Protein AF-A0A2T3W3G3-F1 (afdb_monomer_lite)

InterPro domains:
  IPR028148 Immunity protein 74 [PF15603] (6-84)

Sequence (84 aa):
MAGVNIVQVTRSWISIRVGERSVRFGGEMLLPETGKLGFVIYRDRPSHWNPPDHGIPIAQTDTDAMVHAAQQTLARDGHVLQVE

Secondary structure (DSSP, 8-state):
-PPEEEEEE-SSEEEEEETTEEEEEEEEEE--TTS--EEEE-TTS-SBPSTTSTTSBPPHHHHHHHHHHHHHHHHHTT-EEEE-

pLDDT: mean 83.71, std 8.45, range [49.03, 91.62]

Organism: NCBI:txid2136176

Radius of gyration: 12.48 Å; chains: 1; bounding box: 31×20×37 Å

Structure (mmCIF, N/CA/C/O backbone):
data_AF-A0A2T3W3G3-F1
#
_entry.id   AF-A0A2T3W3G3-F1
#
loop_
_atom_site.group_PDB
_atom_site.id
_atom_site.type_symbol
_atom_site.label_atom_id
_atom_site.label_alt_id
_atom_site.label_comp_id
_atom_site.label_asym_id
_atom_site.label_entity_id
_atom_site.label_seq_id
_atom_site.pdbx_PDB_ins_code
_atom_site.Cartn_x
_atom_site.Cartn_y
_atom_site.Cartn_z
_atom_site.occupancy
_atom_site.B_iso_or_equiv
_atom_site.auth_seq_id
_atom_site.auth_comp_id
_atom_site.auth_asym_id
_atom_site.auth_atom_id
_atom_site.pdbx_PDB_model_num
ATOM 1 N N . MET A 1 1 ? 17.370 -7.231 1.574 1.00 49.03 1 MET A N 1
ATOM 2 C CA . MET A 1 1 ? 16.050 -6.802 1.064 1.00 49.03 1 MET A CA 1
ATOM 3 C C . MET A 1 1 ? 16.043 -5.287 1.045 1.00 49.03 1 MET A C 1
ATOM 5 O O . MET A 1 1 ? 16.499 -4.705 2.023 1.00 49.03 1 MET A O 1
ATOM 9 N N . ALA A 1 2 ? 15.635 -4.656 -0.060 1.00 57.94 2 ALA A N 1
ATOM 10 C CA . ALA A 1 2 ? 15.482 -3.202 -0.094 1.00 57.94 2 ALA A CA 1
ATOM 11 C C . ALA A 1 2 ? 14.491 -2.777 1.001 1.00 57.94 2 ALA A C 1
ATOM 13 O O . ALA A 1 2 ? 13.506 -3.477 1.238 1.00 57.94 2 ALA A O 1
ATOM 14 N N . GLY A 1 3 ? 14.777 -1.680 1.705 1.00 75.44 3 GLY A N 1
ATOM 15 C CA . GLY A 1 3 ? 13.896 -1.186 2.760 1.00 75.44 3 GLY A CA 1
ATOM 16 C C . GLY A 1 3 ? 12.524 -0.842 2.184 1.00 75.44 3 GLY A C 1
ATOM 17 O O . GLY A 1 3 ? 12.440 -0.086 1.213 1.00 75.44 3 GLY A O 1
ATOM 18 N N . VAL A 1 4 ? 11.473 -1.413 2.769 1.00 82.31 4 VAL A N 1
ATOM 19 C CA . VAL A 1 4 ? 10.084 -1.122 2.416 1.00 82.31 4 VAL A CA 1
ATOM 20 C C . VAL A 1 4 ? 9.509 -0.183 3.465 1.00 82.31 4 VAL A C 1
ATOM 22 O O . VAL A 1 4 ? 9.544 -0.502 4.650 1.00 82.31 4 VAL A O 1
ATOM 25 N N . ASN A 1 5 ? 8.985 0.964 3.037 1.00 85.56 5 ASN A N 1
ATOM 26 C CA . ASN A 1 5 ? 8.457 1.983 3.943 1.00 85.56 5 ASN A CA 1
ATOM 27 C C . ASN A 1 5 ? 7.106 2.511 3.460 1.00 85.56 5 ASN A C 1
ATOM 29 O O . ASN A 1 5 ? 6.946 2.827 2.279 1.00 85.56 5 ASN A O 1
ATOM 33 N N . ILE A 1 6 ? 6.156 2.679 4.381 1.00 87.06 6 ILE A N 1
ATOM 34 C CA . ILE A 1 6 ? 4.946 3.463 4.120 1.00 87.06 6 ILE A CA 1
ATOM 35 C C . ILE A 1 6 ? 5.349 4.940 4.100 1.00 87.06 6 ILE A C 1
ATOM 37 O O . ILE A 1 6 ? 5.892 5.454 5.073 1.00 87.06 6 ILE A O 1
ATOM 41 N N . VAL A 1 7 ? 5.101 5.618 2.983 1.00 89.12 7 VAL A N 1
ATOM 42 C CA . VAL A 1 7 ? 5.435 7.040 2.803 1.00 89.12 7 VAL A CA 1
ATOM 43 C C . VAL A 1 7 ? 4.249 7.925 3.156 1.00 89.12 7 VAL A C 1
ATOM 45 O O . VAL A 1 7 ? 4.419 9.004 3.713 1.00 89.12 7 VAL A O 1
ATOM 48 N N . GLN A 1 8 ? 3.041 7.484 2.802 1.00 88.12 8 GLN A N 1
ATOM 49 C CA . GLN A 1 8 ? 1.830 8.267 2.995 1.00 88.12 8 GLN A CA 1
ATOM 50 C C . GLN A 1 8 ? 0.607 7.356 3.054 1.00 88.12 8 GLN A C 1
ATOM 52 O O . GLN A 1 8 ? 0.488 6.418 2.268 1.00 88.12 8 GLN A O 1
ATOM 57 N N . VAL A 1 9 ? -0.318 7.678 3.953 1.00 85.31 9 VAL A N 1
ATOM 58 C CA . VAL A 1 9 ? -1.628 7.036 4.075 1.00 85.31 9 VAL A CA 1
ATOM 59 C C . VAL A 1 9 ? -2.688 8.115 3.906 1.00 85.31 9 VAL A C 1
ATOM 61 O O . VAL A 1 9 ? -2.603 9.184 4.510 1.00 85.31 9 VAL A O 1
ATOM 64 N N . THR A 1 10 ? -3.679 7.852 3.066 1.00 87.75 10 THR A N 1
ATOM 65 C CA . THR A 1 10 ? -4.865 8.700 2.901 1.00 87.75 10 THR A CA 1
ATOM 66 C C . THR A 1 10 ? -6.119 7.874 3.144 1.00 87.75 10 THR A C 1
ATOM 68 O O . THR A 1 10 ? -6.028 6.693 3.453 1.00 87.75 10 THR A O 1
ATOM 71 N N . ARG A 1 11 ? -7.306 8.468 2.979 1.00 87.06 11 ARG A N 1
ATOM 72 C CA . ARG A 1 11 ? -8.568 7.727 3.106 1.00 87.06 11 ARG A CA 1
ATOM 73 C C . ARG A 1 11 ? -8.788 6.679 2.010 1.00 87.06 11 ARG A C 1
ATOM 75 O O . ARG A 1 11 ? -9.552 5.754 2.246 1.00 87.06 11 ARG A O 1
ATOM 82 N N . SER A 1 12 ? -8.157 6.828 0.843 1.00 87.69 12 SER A N 1
ATOM 83 C CA . SER A 1 12 ? -8.444 6.005 -0.344 1.00 87.69 12 SER A CA 1
ATOM 84 C C . SER A 1 12 ? -7.224 5.318 -0.963 1.00 87.69 12 SER A C 1
ATOM 86 O O . SER A 1 12 ? -7.343 4.610 -1.963 1.00 87.69 12 SER A O 1
ATOM 88 N N . TRP A 1 13 ? -6.030 5.538 -0.413 1.00 89.94 13 TRP A N 1
ATOM 89 C CA . TRP A 1 13 ? -4.810 4.883 -0.879 1.00 89.94 13 TRP A CA 1
ATOM 90 C C . TRP A 1 13 ? -3.675 4.974 0.137 1.00 89.94 13 TRP A C 1
ATOM 92 O O . TRP A 1 13 ? -3.619 5.903 0.951 1.00 89.94 13 TRP A O 1
ATOM 102 N N . ILE A 1 14 ? -2.720 4.053 0.006 1.00 89.56 14 ILE A N 1
ATOM 103 C CA . ILE A 1 14 ? -1.416 4.098 0.673 1.00 89.56 14 ILE A CA 1
ATOM 104 C C . ILE A 1 14 ? -0.299 4.154 -0.365 1.00 89.56 14 ILE A C 1
ATOM 106 O O . ILE A 1 14 ? -0.370 3.504 -1.405 1.00 89.56 14 ILE A O 1
ATOM 110 N N . SER A 1 15 ? 0.735 4.945 -0.100 1.00 90.69 15 SER A N 1
ATOM 111 C CA . SER A 1 15 ? 1.953 4.971 -0.906 1.00 90.69 15 SER A CA 1
ATOM 112 C C . SER A 1 15 ? 3.058 4.237 -0.170 1.00 90.69 15 SER A C 1
ATOM 114 O O . SER A 1 15 ? 3.402 4.594 0.957 1.00 90.69 15 SER A O 1
ATOM 116 N N . ILE A 1 16 ? 3.650 3.255 -0.839 1.00 90.75 16 ILE A N 1
ATOM 117 C CA . ILE A 1 16 ? 4.753 2.444 -0.328 1.00 90.75 16 ILE A CA 1
ATOM 118 C C . I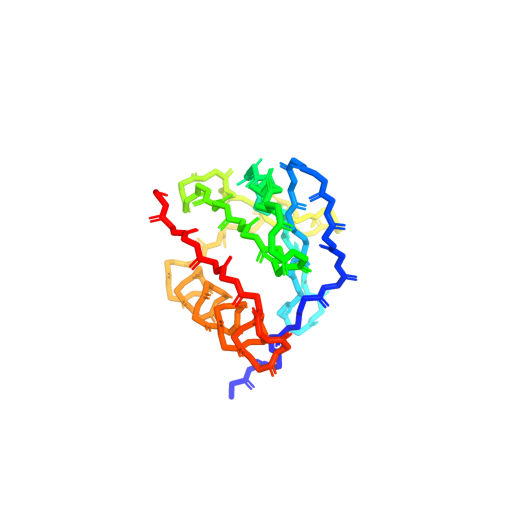LE A 1 16 ? 5.990 2.721 -1.179 1.00 90.75 16 ILE A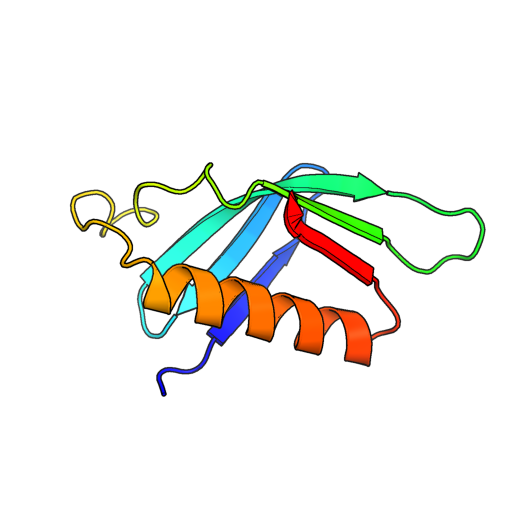 C 1
ATOM 120 O O . ILE A 1 16 ? 5.889 2.853 -2.397 1.00 90.75 16 ILE A O 1
ATOM 124 N N . ARG A 1 17 ? 7.155 2.840 -0.541 1.00 89.50 17 ARG A N 1
ATOM 125 C CA . ARG A 1 17 ? 8.462 2.973 -1.192 1.00 89.50 17 ARG A CA 1
ATOM 126 C C . ARG A 1 17 ? 9.277 1.699 -1.002 1.00 89.50 17 ARG A C 1
ATOM 128 O O . ARG A 1 17 ? 9.358 1.197 0.116 1.00 89.50 17 ARG A O 1
ATOM 135 N N . VAL A 1 18 ? 9.897 1.229 -2.083 1.00 86.81 18 VAL A N 1
ATOM 136 C CA . VAL A 1 18 ? 10.826 0.093 -2.126 1.00 86.81 18 VAL A CA 1
ATOM 137 C C . VAL A 1 18 ? 12.116 0.565 -2.786 1.00 86.81 18 VAL A C 1
ATOM 139 O O . VAL A 1 18 ? 12.158 0.800 -3.995 1.00 86.81 18 VAL A O 1
ATOM 142 N N . GLY A 1 19 ? 13.171 0.744 -1.988 1.00 86.50 19 GLY A N 1
ATOM 143 C CA . GLY A 1 19 ? 14.382 1.422 -2.465 1.00 86.50 19 GLY A CA 1
ATOM 144 C C . GLY A 1 19 ? 14.052 2.833 -2.965 1.00 86.50 19 GLY A C 1
ATOM 145 O O . GLY A 1 19 ? 13.455 3.619 -2.232 1.00 86.50 19 GLY A O 1
ATOM 146 N N . GLU A 1 20 ? 14.385 3.128 -4.221 1.00 86.94 20 GLU A N 1
ATOM 147 C CA . GLU A 1 20 ? 14.111 4.426 -4.860 1.00 86.94 20 GLU A CA 1
ATOM 148 C C . GLU A 1 20 ? 12.720 4.513 -5.513 1.00 86.94 20 GLU A C 1
ATOM 150 O O . GLU A 1 20 ? 12.261 5.598 -5.868 1.00 86.94 20 GLU A O 1
ATOM 155 N N . ARG A 1 21 ? 12.013 3.386 -5.656 1.00 90.25 21 ARG A N 1
ATOM 156 C CA . ARG A 1 21 ? 10.717 3.335 -6.346 1.00 90.25 21 ARG A CA 1
ATOM 157 C C . ARG A 1 21 ? 9.572 3.485 -5.366 1.00 90.25 21 ARG A C 1
ATOM 159 O O . ARG A 1 21 ? 9.674 3.094 -4.205 1.00 90.25 21 ARG A O 1
ATOM 166 N N . SER A 1 22 ? 8.447 4.012 -5.831 1.00 91.00 22 SER A N 1
ATOM 167 C CA . SER A 1 22 ? 7.226 4.067 -5.026 1.00 91.00 22 SER A CA 1
ATOM 168 C C . SER A 1 22 ? 6.019 3.591 -5.806 1.00 91.00 22 SER A C 1
ATOM 170 O O . SER A 1 22 ? 5.998 3.670 -7.029 1.00 91.00 22 SER A O 1
ATOM 172 N N . VAL A 1 23 ? 5.010 3.111 -5.096 1.00 91.62 23 VAL A N 1
ATOM 173 C CA . VAL A 1 23 ? 3.753 2.638 -5.665 1.00 91.62 23 VAL A CA 1
ATOM 174 C C . VAL A 1 23 ? 2.596 3.084 -4.785 1.00 91.62 23 VAL A C 1
ATOM 176 O O . VAL A 1 23 ? 2.743 3.188 -3.566 1.00 91.62 23 VAL A O 1
ATOM 179 N N . ARG A 1 24 ? 1.444 3.362 -5.398 1.00 91.00 24 ARG A N 1
ATOM 180 C CA . ARG A 1 24 ? 0.192 3.607 -4.679 1.00 91.00 24 ARG A CA 1
ATOM 181 C C . ARG A 1 24 ? -0.705 2.381 -4.750 1.00 91.00 24 ARG A C 1
ATOM 183 O O . ARG A 1 24 ? -1.103 1.971 -5.835 1.00 91.00 24 ARG A O 1
ATOM 190 N N . PHE A 1 25 ? -1.066 1.851 -3.591 1.00 89.06 25 PHE A N 1
ATOM 191 C CA . PHE A 1 25 ? -2.140 0.877 -3.458 1.00 89.06 25 PHE A CA 1
ATOM 192 C C . PHE A 1 25 ? -3.441 1.627 -3.210 1.00 89.06 25 PHE A C 1
ATOM 194 O O . PHE A 1 25 ? -3.543 2.390 -2.248 1.00 89.06 25 PHE A O 1
ATOM 201 N N . GLY A 1 26 ? -4.424 1.416 -4.083 1.00 88.38 26 GLY A N 1
ATOM 202 C CA . GLY A 1 26 ? -5.792 1.849 -3.821 1.00 88.38 26 GLY A CA 1
ATOM 203 C C . GLY A 1 26 ? -6.374 1.065 -2.649 1.00 88.38 26 GLY A C 1
ATOM 204 O O . GLY A 1 26 ? -6.054 -0.110 -2.465 1.00 88.38 26 GLY A O 1
ATOM 205 N N . GLY A 1 27 ? -7.222 1.715 -1.866 1.00 88.56 27 GLY A N 1
ATOM 206 C CA . GLY A 1 27 ? -7.790 1.109 -0.677 1.00 88.56 27 GLY A CA 1
ATOM 207 C C . GLY A 1 27 ? -8.877 1.952 -0.038 1.00 88.56 27 GLY A C 1
ATOM 208 O O . GLY A 1 27 ? -9.328 2.939 -0.616 1.00 88.56 27 GLY A O 1
ATOM 209 N N . GLU A 1 28 ? -9.280 1.571 1.163 1.00 88.50 28 GL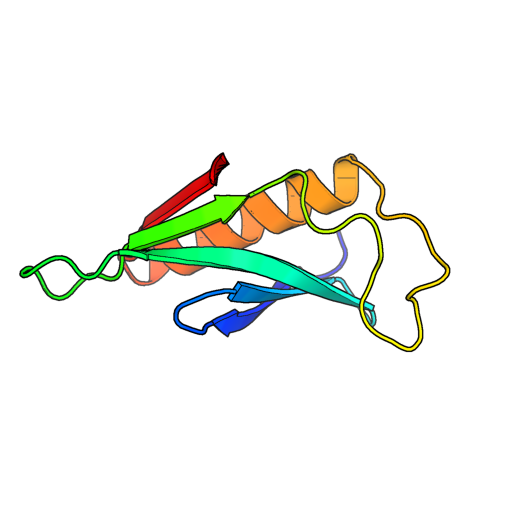U A N 1
ATOM 210 C CA . GLU A 1 28 ? -10.298 2.273 1.930 1.00 88.50 28 GLU A CA 1
ATOM 211 C C . GLU A 1 28 ? -9.947 2.284 3.417 1.00 88.50 28 GLU A C 1
ATOM 213 O O . GLU A 1 28 ? -9.606 1.262 4.015 1.00 88.50 28 GLU A O 1
ATOM 218 N N . MET A 1 29 ? -10.010 3.469 4.017 1.00 87.25 29 MET A N 1
ATOM 219 C CA . MET A 1 29 ? -9.817 3.649 5.448 1.00 87.25 29 MET A CA 1
ATOM 220 C C . MET A 1 29 ? -11.100 3.309 6.197 1.00 87.25 29 MET A C 1
ATOM 222 O O . MET A 1 29 ? -12.118 3.983 6.053 1.00 87.25 29 MET A O 1
ATOM 226 N N . LEU A 1 30 ? -11.011 2.309 7.063 1.00 84.62 30 LEU A N 1
ATOM 227 C CA . LEU A 1 30 ? -12.043 1.957 8.019 1.00 84.62 30 LEU A CA 1
ATOM 228 C C . LEU A 1 30 ? -11.811 2.789 9.286 1.00 84.62 30 LEU A C 1
ATOM 230 O O . LEU A 1 30 ? -10.755 2.712 9.919 1.00 84.62 30 LEU A O 1
ATOM 234 N N . LEU A 1 31 ? -12.792 3.613 9.646 1.00 72.62 31 LEU A N 1
ATOM 235 C CA . LEU A 1 31 ? -12.791 4.408 10.873 1.00 72.62 31 LEU A CA 1
ATOM 236 C C . LEU A 1 31 ? -13.586 3.661 11.953 1.00 72.62 31 LEU A C 1
ATOM 238 O O . LEU A 1 31 ? -14.810 3.784 11.971 1.00 72.62 31 LEU A O 1
ATOM 242 N N . PRO A 1 32 ? -12.959 2.888 12.853 1.00 64.94 32 PRO A N 1
ATOM 243 C CA . PRO A 1 32 ? -13.679 2.347 13.994 1.00 64.94 32 PRO A CA 1
ATOM 244 C C . PRO A 1 32 ? -13.757 3.379 15.125 1.00 64.94 32 PRO A C 1
ATOM 246 O O . PRO A 1 32 ? -12.819 4.140 15.376 1.00 64.94 32 PRO A O 1
ATOM 249 N N . GLU A 1 33 ? -14.866 3.344 15.864 1.00 59.06 33 GLU A N 1
ATOM 250 C CA . GLU A 1 33 ? -15.155 4.199 17.031 1.00 59.06 33 GLU A CA 1
ATOM 251 C C . GLU A 1 33 ? -14.104 4.085 18.157 1.00 59.06 33 GLU A C 1
ATOM 253 O O . GLU A 1 33 ? -14.047 4.914 19.059 1.00 59.06 33 GLU A O 1
ATOM 258 N N . THR A 1 34 ? -13.232 3.074 18.091 1.00 65.06 34 THR A N 1
ATOM 259 C CA . THR A 1 34 ? -12.201 2.744 19.084 1.00 65.06 34 THR A CA 1
ATOM 260 C C . THR A 1 34 ? -10.897 3.538 18.935 1.00 65.06 34 THR A C 1
ATOM 262 O O . THR A 1 34 ? -9.981 3.356 19.737 1.00 65.06 34 THR A O 1
ATOM 265 N N . GLY A 1 35 ? -10.777 4.397 17.913 1.00 66.25 35 GLY A N 1
ATOM 266 C CA . GLY A 1 35 ? -9.600 5.247 17.675 1.00 66.25 35 GLY A CA 1
ATOM 267 C C . GLY A 1 35 ? -8.414 4.558 16.980 1.00 66.25 35 GLY A C 1
ATOM 268 O O . GLY A 1 35 ? -7.412 5.212 16.695 1.00 66.25 35 GLY A O 1
ATOM 269 N N . LYS A 1 36 ? -8.510 3.259 16.665 1.00 69.44 36 LYS A N 1
ATOM 270 C CA . LYS A 1 36 ? -7.477 2.496 15.940 1.00 69.44 36 LYS A CA 1
ATOM 271 C C . LYS A 1 36 ? -7.836 2.351 14.464 1.00 69.44 36 LYS A C 1
ATOM 273 O O . LYS A 1 36 ? -8.728 1.590 14.139 1.00 69.44 36 LYS A O 1
ATOM 278 N N . LEU A 1 37 ? -7.129 3.029 13.564 1.00 77.56 37 LEU A N 1
ATOM 279 C CA . LEU A 1 37 ? -7.403 2.966 12.121 1.00 77.56 37 LEU A CA 1
ATOM 280 C C . LEU A 1 37 ? -7.345 1.532 11.563 1.00 77.56 37 LEU A C 1
ATOM 282 O O . LEU A 1 37 ? -6.365 0.812 11.773 1.00 77.56 37 LEU A O 1
ATOM 286 N N . GLY A 1 38 ? -8.390 1.145 10.831 1.00 81.94 38 GLY A N 1
ATOM 287 C CA . GLY A 1 38 ? -8.371 0.005 9.922 1.00 81.94 38 GLY A CA 1
ATOM 288 C C . GLY A 1 38 ? -8.175 0.494 8.488 1.00 81.94 38 GLY A C 1
ATOM 289 O O . GLY A 1 38 ? -8.567 1.608 8.143 1.00 81.94 38 GLY A O 1
ATOM 290 N N . PHE A 1 39 ? -7.557 -0.311 7.639 1.00 86.44 39 PHE A N 1
ATOM 291 C CA . PHE A 1 39 ? -7.375 0.010 6.229 1.00 86.44 39 PHE A CA 1
ATOM 292 C C . PHE A 1 39 ? -7.486 -1.261 5.391 1.00 86.44 39 PHE A C 1
ATOM 294 O O . PHE A 1 39 ? -6.973 -2.301 5.795 1.00 86.44 39 PHE A O 1
ATOM 301 N N . VAL A 1 40 ? -8.134 -1.183 4.236 1.00 88.00 40 VAL A N 1
ATOM 302 C CA . VAL A 1 40 ? -8.205 -2.264 3.243 1.00 88.00 40 VAL A CA 1
ATOM 303 C C . VAL A 1 40 ? -7.411 -1.824 2.020 1.00 88.00 40 VAL A C 1
ATOM 305 O O . VAL A 1 40 ? -7.607 -0.703 1.562 1.00 88.00 40 VAL A O 1
ATOM 308 N N . ILE A 1 41 ? -6.519 -2.661 1.488 1.00 87.75 41 ILE A N 1
ATOM 309 C CA . ILE A 1 41 ? -5.882 -2.444 0.177 1.00 87.75 41 ILE A CA 1
ATOM 310 C C . ILE A 1 41 ? -6.286 -3.516 -0.820 1.00 87.75 41 ILE A C 1
ATOM 312 O O . ILE A 1 41 ? -6.380 -4.685 -0.462 1.00 87.75 41 ILE A O 1
ATOM 316 N N . TYR A 1 42 ? -6.416 -3.113 -2.081 1.00 83.69 42 TYR A N 1
ATOM 317 C CA . TYR A 1 42 ? -6.655 -4.020 -3.201 1.00 83.69 42 TYR A CA 1
ATOM 318 C C . TYR A 1 42 ? -5.317 -4.416 -3.833 1.00 83.69 42 TYR A C 1
ATOM 320 O O . TYR A 1 42 ? -4.611 -3.568 -4.399 1.00 83.69 42 TYR A O 1
ATOM 328 N N . ARG A 1 43 ? -4.927 -5.688 -3.701 1.00 77.88 43 ARG A N 1
ATOM 329 C CA . ARG A 1 43 ? -3.600 -6.194 -4.108 1.00 77.88 43 ARG A CA 1
ATOM 330 C C . ARG A 1 43 ? -3.381 -6.148 -5.619 1.00 77.88 43 ARG A C 1
ATOM 332 O O . ARG A 1 43 ? -2.240 -6.060 -6.066 1.00 77.88 43 ARG A O 1
ATOM 339 N N . ASP A 1 44 ? -4.459 -6.199 -6.389 1.00 73.19 44 ASP A N 1
ATOM 340 C CA . ASP A 1 44 ? -4.473 -6.241 -7.850 1.00 73.19 44 ASP A CA 1
ATOM 341 C C . ASP A 1 44 ? -4.337 -4.859 -8.518 1.00 73.19 44 ASP A C 1
ATOM 343 O O . ASP A 1 44 ? -4.117 -4.778 -9.728 1.00 73.19 44 ASP A O 1
ATOM 347 N N . ARG A 1 45 ? -4.448 -3.758 -7.760 1.00 68.44 45 ARG A N 1
ATOM 348 C CA . ARG A 1 45 ? -4.576 -2.416 -8.354 1.00 68.44 45 ARG A CA 1
ATOM 349 C C . ARG A 1 45 ? -3.290 -1.696 -8.751 1.00 68.44 45 ARG A C 1
ATOM 351 O O . ARG A 1 45 ? -3.378 -0.897 -9.686 1.00 68.44 45 ARG A O 1
ATOM 358 N N . PRO A 1 46 ? -2.104 -1.917 -8.163 1.00 68.75 46 PRO A N 1
ATOM 359 C CA . PRO A 1 46 ? -0.903 -1.383 -8.780 1.00 68.75 46 PRO A CA 1
ATOM 360 C C . PRO A 1 46 ? -0.287 -2.395 -9.747 1.00 68.75 46 PRO A C 1
ATOM 362 O O . PRO A 1 46 ? 0.392 -3.332 -9.342 1.00 68.75 46 PRO A O 1
ATOM 365 N N . SER A 1 47 ? -0.471 -2.158 -11.046 1.00 69.00 47 SER A N 1
ATOM 366 C CA . SER A 1 47 ? 0.273 -2.860 -12.104 1.00 69.00 47 SER A CA 1
ATOM 367 C C . SER A 1 47 ? 1.629 -2.210 -12.416 1.00 69.00 47 SER A C 1
ATOM 369 O O . SER A 1 47 ? 2.511 -2.862 -12.973 1.00 69.00 47 SER A O 1
ATOM 371 N N . HIS A 1 48 ? 1.811 -0.939 -12.037 1.00 79.50 48 HIS A N 1
ATOM 372 C CA . HIS A 1 48 ? 2.984 -0.129 -12.368 1.00 79.50 48 HIS A CA 1
ATOM 373 C C . HIS A 1 48 ? 3.427 0.732 -11.180 1.00 79.50 48 HIS A C 1
ATOM 375 O O . HIS A 1 48 ? 2.612 1.128 -10.340 1.00 79.50 48 HIS A O 1
ATOM 381 N N . TRP A 1 49 ? 4.722 1.050 -11.127 1.00 90.00 49 TRP A N 1
ATOM 382 C CA . TRP A 1 49 ? 5.271 2.012 -10.170 1.00 90.00 49 TRP A CA 1
ATOM 383 C C . TRP A 1 49 ? 4.774 3.437 -10.464 1.00 90.00 49 TRP A C 1
ATOM 385 O O . TRP A 1 49 ? 4.330 3.764 -11.565 1.00 90.00 49 TRP A O 1
ATOM 395 N N . ASN A 1 50 ? 4.874 4.322 -9.478 1.00 88.94 50 ASN A N 1
ATOM 396 C CA . ASN A 1 50 ? 4.684 5.752 -9.692 1.00 88.94 50 ASN A CA 1
ATOM 397 C C . ASN A 1 50 ? 5.789 6.307 -10.619 1.00 88.94 50 ASN A C 1
ATOM 399 O O . ASN A 1 50 ? 6.877 5.731 -10.694 1.00 88.94 50 ASN A O 1
ATOM 403 N N . PRO A 1 51 ? 5.564 7.457 -11.285 1.00 89.25 51 PRO A N 1
ATOM 404 C CA . PRO A 1 51 ? 6.618 8.155 -12.014 1.00 89.25 51 PRO A CA 1
ATOM 405 C C . PRO A 1 51 ? 7.872 8.389 -11.146 1.00 89.25 51 PRO A C 1
ATOM 407 O O . PRO A 1 51 ? 7.726 8.724 -9.966 1.00 89.25 51 PRO A O 1
ATOM 410 N N . PRO A 1 52 ? 9.086 8.250 -11.713 1.00 90.94 52 PRO A N 1
ATOM 411 C CA . PRO A 1 52 ? 9.383 8.046 -13.137 1.00 90.94 52 PRO A CA 1
ATOM 412 C C . PRO A 1 52 ? 9.262 6.587 -13.623 1.00 90.94 52 PRO A C 1
ATOM 414 O O . PRO A 1 52 ? 9.153 6.363 -14.825 1.00 90.94 52 PRO A O 1
ATOM 417 N N . ASP A 1 53 ? 9.189 5.609 -12.721 1.00 90.56 53 ASP A N 1
ATOM 418 C CA . ASP A 1 53 ? 9.317 4.168 -13.000 1.00 90.56 53 ASP A CA 1
ATOM 419 C C . ASP A 1 53 ? 8.057 3.476 -13.565 1.00 90.56 53 ASP A C 1
ATOM 421 O O . ASP A 1 53 ? 8.002 2.251 -13.651 1.00 90.56 53 ASP A O 1
ATOM 425 N N . HIS A 1 54 ? 7.037 4.230 -13.974 1.00 86.62 54 HIS A N 1
ATOM 426 C CA . HIS A 1 54 ? 5.744 3.710 -14.446 1.00 86.62 54 HIS A CA 1
ATOM 427 C C . HIS A 1 54 ? 5.801 2.756 -15.654 1.00 86.62 54 HIS A C 1
ATOM 429 O O . HIS A 1 54 ? 4.827 2.061 -15.913 1.00 86.62 54 HIS A O 1
ATOM 435 N N . GLY A 1 55 ? 6.913 2.703 -16.394 1.00 86.19 55 GLY A N 1
ATOM 436 C CA . GLY A 1 55 ? 7.125 1.728 -17.473 1.00 86.19 55 GLY A CA 1
ATOM 437 C C . GLY A 1 55 ? 7.642 0.361 -17.002 1.00 86.19 55 GLY A C 1
ATOM 438 O O . GLY A 1 55 ? 7.811 -0.539 -17.821 1.00 86.19 55 GLY A O 1
ATOM 439 N N . ILE A 1 56 ? 7.934 0.200 -15.708 1.00 87.69 56 ILE A N 1
ATOM 440 C CA . ILE A 1 56 ? 8.490 -1.027 -15.131 1.00 87.69 56 ILE A CA 1
ATOM 441 C C . ILE A 1 56 ? 7.347 -1.832 -14.486 1.00 87.69 56 ILE A C 1
ATOM 443 O O . ILE A 1 56 ? 6.663 -1.306 -13.604 1.00 87.69 56 ILE A O 1
ATOM 447 N N . PRO A 1 57 ? 7.137 -3.104 -14.873 1.00 85.62 57 PRO A N 1
ATOM 448 C CA . PRO A 1 57 ? 6.181 -3.974 -14.197 1.00 85.62 57 PRO A CA 1
ATOM 449 C C . PRO A 1 57 ? 6.566 -4.204 -12.733 1.00 85.62 57 PRO A C 1
ATOM 451 O O . PRO A 1 57 ? 7.748 -4.320 -12.395 1.00 85.62 57 PRO A O 1
ATOM 454 N N . ILE A 1 58 ? 5.568 -4.311 -11.862 1.00 86.88 58 ILE A N 1
ATOM 455 C CA . ILE A 1 58 ? 5.784 -4.713 -10.470 1.00 86.88 58 ILE A CA 1
ATOM 456 C C . ILE A 1 58 ? 5.807 -6.243 -10.411 1.00 86.88 58 ILE A C 1
ATOM 458 O O . ILE A 1 58 ? 4.861 -6.900 -10.844 1.00 86.88 58 ILE A O 1
ATOM 462 N N . ALA A 1 59 ? 6.886 -6.825 -9.885 1.00 85.62 59 ALA A N 1
ATOM 463 C CA . ALA A 1 59 ? 6.952 -8.267 -9.678 1.00 85.62 59 ALA A CA 1
ATOM 464 C C . ALA A 1 59 ? 6.033 -8.682 -8.520 1.00 85.62 59 ALA A C 1
ATOM 466 O O . ALA A 1 59 ? 5.963 -7.997 -7.500 1.00 85.62 59 ALA A O 1
ATOM 467 N N . GLN A 1 60 ? 5.390 -9.850 -8.621 1.00 83.31 60 GLN A N 1
ATOM 468 C CA . GLN A 1 60 ? 4.521 -10.353 -7.549 1.00 83.31 60 GLN A CA 1
ATOM 469 C C . GLN A 1 60 ? 5.256 -10.452 -6.203 1.00 83.31 60 GLN A C 1
ATOM 471 O O . GLN A 1 60 ? 4.699 -10.112 -5.167 1.00 83.31 60 GLN A O 1
ATOM 476 N N . THR A 1 61 ? 6.530 -10.847 -6.217 1.00 83.81 61 THR A N 1
ATOM 477 C CA . THR A 1 61 ? 7.373 -10.906 -5.015 1.00 83.81 61 THR A CA 1
ATOM 478 C C . THR A 1 61 ? 7.578 -9.541 -4.361 1.00 83.81 61 THR A C 1
ATOM 480 O O . THR A 1 61 ? 7.652 -9.459 -3.137 1.00 83.81 61 THR A O 1
ATOM 483 N N . ASP A 1 62 ? 7.649 -8.471 -5.159 1.00 84.81 62 ASP A N 1
ATOM 484 C CA . ASP A 1 62 ? 7.744 -7.106 -4.642 1.00 84.81 62 ASP A CA 1
ATOM 485 C C . ASP A 1 62 ? 6.410 -6.686 -4.027 1.00 84.81 62 ASP A C 1
ATOM 487 O O . ASP A 1 62 ? 6.394 -6.145 -2.924 1.00 84.81 62 ASP A O 1
ATOM 491 N N . THR A 1 63 ? 5.288 -6.989 -4.689 1.00 86.75 63 THR A N 1
ATOM 492 C CA . THR A 1 63 ? 3.942 -6.763 -4.138 1.00 86.75 63 THR A CA 1
ATOM 493 C C . THR A 1 63 ? 3.780 -7.432 -2.778 1.00 86.75 63 THR A C 1
ATOM 495 O O . THR A 1 63 ? 3.324 -6.799 -1.828 1.00 86.75 63 THR A O 1
ATOM 498 N N . ASP A 1 64 ? 4.218 -8.680 -2.648 1.00 86.75 64 ASP A N 1
ATOM 499 C CA . ASP A 1 64 ? 4.078 -9.458 -1.416 1.00 86.75 64 ASP A CA 1
ATOM 500 C C . ASP A 1 64 ? 4.937 -8.883 -0.291 1.00 86.75 64 ASP A C 1
ATOM 502 O O . ASP A 1 64 ? 4.467 -8.728 0.839 1.00 86.75 64 ASP A O 1
ATOM 506 N N . ALA A 1 65 ? 6.172 -8.487 -0.609 1.00 85.94 65 ALA A N 1
ATOM 507 C CA . ALA A 1 65 ? 7.047 -7.801 0.333 1.00 85.94 65 ALA A CA 1
ATOM 508 C C . ALA A 1 65 ? 6.463 -6.448 0.775 1.00 85.94 65 ALA A C 1
ATOM 510 O O . ALA A 1 65 ? 6.537 -6.106 1.957 1.00 85.94 65 ALA A O 1
ATOM 511 N N . MET A 1 66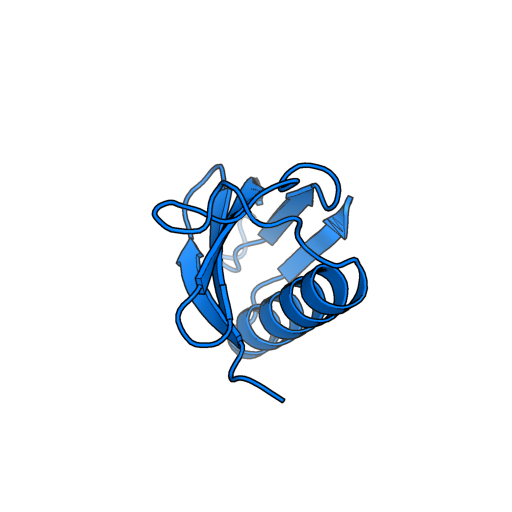 ? 5.852 -5.699 -0.150 1.00 88.62 66 MET A N 1
ATOM 512 C CA . MET A 1 66 ? 5.204 -4.416 0.128 1.00 88.62 66 MET A CA 1
ATOM 513 C C . MET A 1 66 ? 4.017 -4.557 1.072 1.00 88.62 66 MET A C 1
ATOM 515 O O . MET A 1 66 ? 3.946 -3.855 2.082 1.00 88.62 66 MET A O 1
ATOM 519 N N . VAL A 1 67 ? 3.121 -5.493 0.769 1.00 89.25 67 VAL A N 1
ATOM 520 C CA . VAL A 1 67 ? 1.942 -5.790 1.584 1.00 89.25 67 VAL A CA 1
ATOM 521 C C . VAL A 1 67 ? 2.358 -6.234 2.984 1.00 89.25 67 VAL A C 1
ATOM 523 O O . VAL A 1 67 ? 1.894 -5.667 3.973 1.00 89.25 67 VAL A O 1
ATOM 526 N N . HIS A 1 68 ? 3.281 -7.192 3.079 1.00 88.75 68 HIS A N 1
ATOM 527 C CA . HIS A 1 68 ? 3.738 -7.716 4.361 1.00 88.75 68 HIS A CA 1
ATOM 528 C C . HIS A 1 68 ? 4.393 -6.631 5.228 1.00 88.75 68 HIS A C 1
ATOM 530 O O . HIS A 1 68 ? 4.085 -6.511 6.414 1.00 88.75 68 HIS A O 1
ATOM 536 N N . ALA A 1 69 ? 5.258 -5.796 4.646 1.00 87.00 69 ALA A N 1
ATOM 537 C CA . ALA A 1 69 ? 5.873 -4.693 5.377 1.00 87.00 69 ALA A CA 1
ATOM 538 C C . ALA A 1 69 ? 4.830 -3.676 5.860 1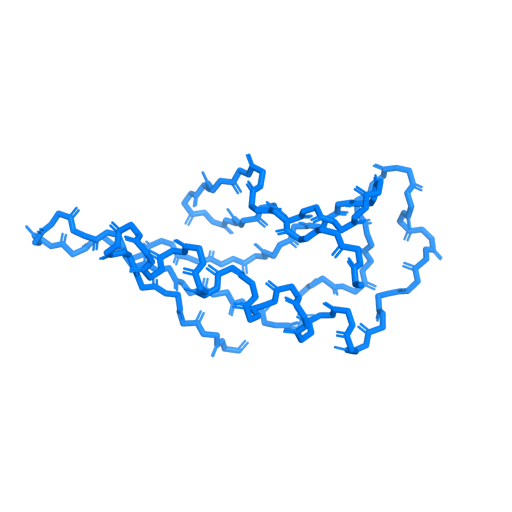.00 87.00 69 ALA A C 1
ATOM 540 O O . ALA A 1 69 ? 4.882 -3.251 7.012 1.00 87.00 69 ALA A O 1
ATOM 541 N N . ALA A 1 70 ? 3.851 -3.326 5.019 1.00 86.88 70 ALA A N 1
ATOM 542 C CA . ALA A 1 70 ? 2.802 -2.390 5.404 1.00 86.88 70 ALA A CA 1
ATOM 543 C C . ALA A 1 70 ? 1.930 -2.932 6.548 1.00 86.88 70 ALA A C 1
ATOM 545 O O . ALA A 1 70 ? 1.618 -2.190 7.481 1.00 86.88 70 ALA A O 1
ATOM 546 N N . GLN A 1 71 ? 1.600 -4.228 6.526 1.00 89.81 71 GLN A N 1
ATOM 547 C CA . GLN A 1 71 ? 0.885 -4.892 7.618 1.00 89.81 71 GLN A CA 1
ATOM 548 C C . GLN A 1 71 ? 1.684 -4.838 8.921 1.00 89.81 71 GLN A C 1
ATOM 550 O O . GLN A 1 71 ? 1.133 -4.488 9.963 1.00 89.81 71 GLN A O 1
ATOM 555 N N . GLN A 1 72 ? 2.987 -5.130 8.870 1.00 89.31 72 GLN A N 1
ATOM 556 C CA . GLN A 1 72 ? 3.851 -5.071 10.048 1.00 89.31 72 GLN A CA 1
ATOM 557 C C . GLN A 1 72 ? 3.991 -3.653 10.607 1.00 89.31 72 GLN A C 1
ATOM 559 O O . GLN A 1 72 ? 3.937 -3.478 11.824 1.00 89.31 72 GLN A O 1
ATOM 564 N N . THR A 1 73 ? 4.171 -2.646 9.749 1.00 86.56 73 THR A N 1
ATOM 565 C CA . THR A 1 73 ? 4.271 -1.243 10.170 1.00 86.56 73 THR A CA 1
ATOM 566 C C . THR A 1 73 ? 2.985 -0.786 10.850 1.00 86.56 73 THR A C 1
ATOM 568 O O . THR A 1 73 ? 3.040 -0.309 11.977 1.00 86.56 73 THR A O 1
ATOM 571 N N . LEU A 1 74 ? 1.826 -1.002 10.222 1.00 84.50 74 LEU A N 1
ATOM 572 C CA . LEU A 1 74 ? 0.543 -0.584 10.792 1.00 84.50 74 LEU A CA 1
ATOM 573 C C . LEU A 1 74 ? 0.212 -1.343 12.086 1.00 84.50 74 LEU A C 1
ATOM 575 O O . LEU A 1 74 ? -0.233 -0.727 13.052 1.00 84.50 74 LEU A O 1
ATOM 579 N N . ALA A 1 75 ? 0.510 -2.644 12.158 1.00 87.12 75 ALA A N 1
ATOM 580 C CA . ALA A 1 75 ? 0.286 -3.437 13.366 1.00 87.12 75 ALA A CA 1
ATOM 581 C C . ALA A 1 75 ? 1.109 -2.949 14.570 1.00 87.12 75 ALA A C 1
ATOM 583 O O . ALA A 1 75 ? 0.613 -2.989 15.698 1.00 87.12 75 ALA A O 1
ATOM 584 N N . ARG A 1 76 ? 2.342 -2.461 14.353 1.00 86.25 76 ARG A N 1
ATOM 585 C CA . ARG A 1 76 ? 3.181 -1.887 15.424 1.00 86.25 76 ARG A CA 1
ATOM 586 C C . ARG A 1 76 ? 2.547 -0.656 16.064 1.00 86.25 76 ARG A C 1
ATOM 588 O O . ARG A 1 76 ? 2.644 -0.500 17.277 1.00 86.25 76 ARG A O 1
ATOM 595 N N . ASP A 1 77 ? 1.846 0.146 15.271 1.00 82.62 77 ASP A N 1
ATOM 596 C CA . ASP A 1 77 ? 1.144 1.348 15.732 1.00 82.62 77 ASP A CA 1
ATOM 597 C C . ASP A 1 77 ? -0.285 1.039 16.229 1.00 82.62 77 ASP A C 1
ATOM 599 O O . ASP A 1 77 ? -1.051 1.931 16.593 1.00 82.62 77 ASP A O 1
ATOM 603 N N . GLY A 1 78 ? -0.665 -0.245 16.278 1.00 83.88 78 GLY A N 1
ATOM 604 C CA . GLY A 1 78 ? -1.986 -0.699 16.710 1.00 83.88 78 GLY A CA 1
ATOM 605 C C . GLY A 1 78 ? -3.082 -0.536 15.654 1.00 83.88 78 GLY A C 1
ATOM 606 O O . GLY A 1 78 ? -4.261 -0.657 15.992 1.00 83.88 78 GLY A O 1
ATOM 607 N N . HIS A 1 79 ? -2.709 -0.268 14.404 1.00 86.69 79 HIS A N 1
ATOM 608 C CA . HIS A 1 79 ? -3.592 -0.213 13.243 1.00 86.69 79 HIS A CA 1
ATOM 609 C C . HIS A 1 79 ? -3.725 -1.587 12.576 1.00 86.69 79 HIS A C 1
ATOM 611 O O . HIS A 1 79 ? -2.916 -2.490 12.790 1.00 86.69 79 HIS A O 1
ATOM 617 N N . VAL A 1 80 ? -4.758 -1.753 11.750 1.00 86.75 80 VAL A N 1
ATOM 618 C CA . VAL A 1 80 ? -5.027 -3.011 11.039 1.00 86.75 80 VAL A CA 1
ATOM 619 C C . VAL A 1 80 ? -5.019 -2.765 9.536 1.00 86.75 80 VAL A C 1
ATOM 621 O O . VAL A 1 80 ? -5.697 -1.858 9.065 1.00 86.75 80 VAL A O 1
ATOM 624 N N . LEU A 1 81 ? -4.288 -3.594 8.785 1.00 88.06 81 LEU A N 1
ATOM 625 C CA . LEU A 1 81 ? -4.309 -3.610 7.322 1.00 88.06 81 LEU A CA 1
ATOM 626 C C . LEU A 1 81 ? -4.848 -4.948 6.810 1.00 88.06 81 LEU A C 1
ATOM 628 O O . LEU A 1 81 ? -4.220 -5.994 6.996 1.00 88.06 81 LEU A O 1
ATOM 632 N N . GLN A 1 82 ? -5.998 -4.894 6.150 1.00 87.81 82 GLN A N 1
ATOM 633 C CA . GLN A 1 82 ? -6.590 -5.995 5.403 1.00 87.81 82 GLN A CA 1
ATOM 634 C C . GLN A 1 82 ? -6.215 -5.890 3.925 1.00 87.81 82 GLN A C 1
ATOM 636 O O . GLN A 1 82 ? -5.936 -4.806 3.409 1.00 87.81 82 GLN A O 1
ATOM 641 N N . VAL A 1 83 ? -6.176 -7.038 3.263 1.00 87.00 83 VAL A N 1
ATOM 642 C CA . VAL A 1 83 ? -5.785 -7.167 1.861 1.00 87.00 83 VAL A CA 1
ATOM 643 C C . VAL A 1 83 ? -6.895 -7.927 1.158 1.00 87.00 83 VAL A C 1
ATOM 645 O O . VAL A 1 83 ? -7.225 -9.032 1.593 1.00 87.00 83 VAL A O 1
ATOM 648 N N . GLU A 1 84 ? -7.437 -7.329 0.104 1.00 82.62 84 GLU A N 1
ATOM 649 C CA . GLU A 1 84 ? -8.414 -7.927 -0.812 1.00 82.62 84 GLU A CA 1
ATOM 650 C C . GLU A 1 84 ? -7.797 -8.179 -2.192 1.00 82.62 84 GLU A C 1
ATOM 652 O O . GLU A 1 84 ? -6.928 -7.379 -2.630 1.00 82.62 84 GLU A O 1
#

Foldseek 3Di:
DFDKDFPDDDQFWTWIDGHPWIAIFGWGWDDDPVRAIEIETELPPDQAIDPPGRVDGDDVVNSVVN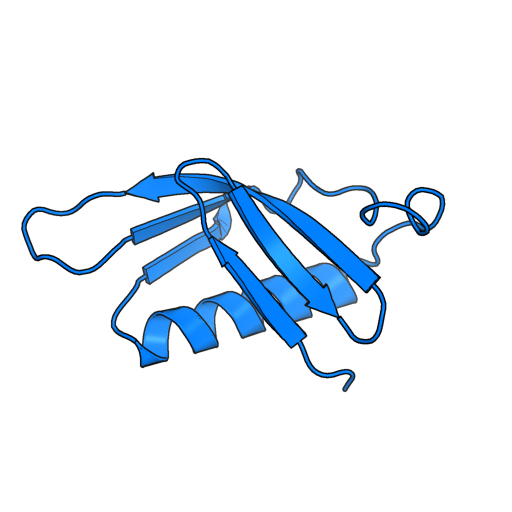LVVVQVVSVVVVHHYHYD